Protein AF-A0A349XXJ2-F1 (afdb_monomer_lite)

Secondary structure (DSSP, 8-state):
--EEEE-SSSEEPPPB--SS-EEEEEE-SSSS-EEEEEEESSTTSPPEEEEEEETTTBSEEEE---SEEEEEEE---TT--EEEEE--

Radius of gyration: 12.18 Å; chains: 1; bounding box: 28×25×31 Å

pLDDT: mean 93.19, std 5.53, range [70.81, 98.31]

Structure (mmCIF, N/CA/C/O backbone):
data_AF-A0A349XXJ2-F1
#
_entry.id   AF-A0A349XXJ2-F1
#
loop_
_atom_site.group_PDB
_atom_site.id
_atom_site.type_symbol
_atom_site.label_atom_id
_atom_site.label_alt_id
_atom_site.label_comp_id
_atom_site.label_asym_id
_atom_site.label_entity_id
_atom_site.label_seq_id
_atom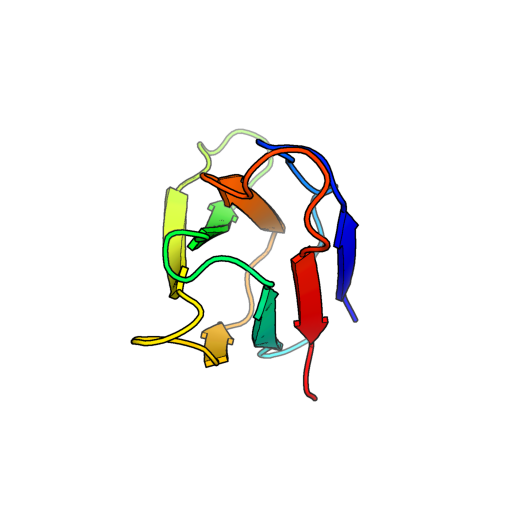_site.pdbx_PDB_ins_code
_atom_site.Cartn_x
_atom_site.Cartn_y
_atom_site.Cartn_z
_atom_site.occupancy
_atom_site.B_iso_or_equiv
_atom_site.auth_seq_id
_atom_site.auth_comp_id
_atom_site.auth_asym_id
_atom_site.auth_atom_id
_atom_site.pdbx_PDB_model_num
ATOM 1 N N . MET A 1 1 ? -14.384 -1.315 -2.036 1.00 73.44 1 MET A N 1
ATOM 2 C CA . MET A 1 1 ? -13.408 -2.015 -2.893 1.00 73.44 1 MET A CA 1
ATOM 3 C C . MET A 1 1 ? -12.476 -0.975 -3.497 1.00 73.44 1 MET A C 1
ATOM 5 O O . MET A 1 1 ? -12.977 -0.017 -4.075 1.00 73.44 1 MET A O 1
ATOM 9 N N . ILE A 1 2 ? -11.162 -1.098 -3.295 1.00 87.56 2 ILE A N 1
ATOM 10 C CA . ILE A 1 2 ? -10.168 -0.152 -3.829 1.00 87.56 2 ILE A CA 1
ATOM 11 C C . ILE A 1 2 ? -9.523 -0.728 -5.094 1.00 87.56 2 ILE A C 1
ATOM 13 O O . ILE A 1 2 ? -9.236 -1.923 -5.163 1.00 87.56 2 ILE A O 1
ATOM 17 N N . ARG A 1 3 ? -9.287 0.131 -6.090 1.00 91.94 3 ARG A N 1
ATOM 18 C CA . ARG A 1 3 ? -8.451 -0.163 -7.256 1.00 91.94 3 ARG A CA 1
ATOM 19 C C . ARG A 1 3 ? -7.598 1.058 -7.572 1.00 91.94 3 ARG A C 1
ATOM 21 O O . ARG A 1 3 ? -8.117 2.162 -7.699 1.00 91.94 3 ARG A O 1
ATOM 28 N N . LEU A 1 4 ? -6.300 0.841 -7.707 1.00 92.19 4 LEU A N 1
ATOM 29 C CA . LEU A 1 4 ? -5.308 1.833 -8.087 1.00 92.19 4 LEU A CA 1
ATOM 30 C C . LEU A 1 4 ? -4.604 1.340 -9.346 1.00 92.19 4 LEU A C 1
ATOM 32 O O . LEU A 1 4 ? -4.122 0.212 -9.381 1.00 92.19 4 LEU A O 1
ATOM 36 N N . THR A 1 5 ? -4.530 2.201 -10.355 1.00 94.12 5 THR A N 1
ATOM 37 C CA . THR A 1 5 ? -3.718 2.000 -11.556 1.00 94.12 5 THR A CA 1
ATOM 38 C C . THR A 1 5 ? -2.956 3.292 -11.808 1.00 94.12 5 THR A C 1
ATOM 40 O O . THR A 1 5 ? -3.567 4.354 -11.901 1.00 94.12 5 THR A O 1
ATOM 43 N N . THR A 1 6 ? -1.631 3.222 -11.882 1.00 92.75 6 THR A N 1
ATOM 44 C CA . THR A 1 6 ? -0.779 4.397 -12.102 1.00 92.75 6 THR A CA 1
ATOM 45 C C . THR A 1 6 ? 0.469 4.025 -12.892 1.00 92.75 6 THR A C 1
ATOM 47 O O . THR A 1 6 ? 0.913 2.880 -12.867 1.00 92.75 6 THR A O 1
ATOM 50 N N . ASN A 1 7 ? 1.035 4.997 -13.598 1.00 92.81 7 ASN A N 1
ATOM 51 C CA . ASN A 1 7 ? 2.346 4.913 -14.242 1.00 92.81 7 ASN A CA 1
ATOM 52 C C . ASN A 1 7 ? 3.345 5.947 -13.694 1.00 92.81 7 ASN A C 1
ATOM 54 O O . ASN A 1 7 ? 4.445 6.097 -14.231 1.00 92.81 7 ASN A O 1
ATOM 58 N N . VAL A 1 8 ? 2.939 6.673 -12.649 1.00 91.56 8 VAL A N 1
ATOM 59 C CA . VAL A 1 8 ? 3.751 7.684 -11.972 1.00 91.56 8 VAL A CA 1
ATOM 60 C C . VAL A 1 8 ? 4.712 6.992 -11.012 1.00 91.56 8 VAL A C 1
ATOM 62 O O . VAL A 1 8 ? 4.390 5.937 -10.461 1.00 91.56 8 VAL A O 1
ATOM 65 N N . GLU A 1 9 ? 5.882 7.592 -10.810 1.00 89.62 9 GLU A N 1
ATOM 66 C CA . GLU A 1 9 ? 6.939 7.035 -9.963 1.00 89.62 9 GLU A CA 1
ATOM 67 C C . GLU A 1 9 ? 6.576 6.948 -8.488 1.00 89.62 9 GLU A C 1
ATOM 69 O O . GLU A 1 9 ? 6.812 5.929 -7.828 1.00 89.62 9 GLU A O 1
ATOM 74 N N . THR A 1 10 ? 5.952 8.012 -8.000 1.00 92.12 10 THR A N 1
ATOM 75 C CA . THR A 1 10 ? 5.353 8.087 -6.679 1.00 92.12 10 THR A CA 1
ATOM 76 C C . THR A 1 10 ? 3.900 8.496 -6.828 1.00 92.12 10 THR A C 1
ATOM 78 O O . THR A 1 10 ? 3.546 9.349 -7.643 1.00 92.12 10 THR A O 1
ATOM 81 N N . PHE A 1 11 ? 3.025 7.848 -6.070 1.00 93.81 11 PHE A N 1
ATOM 82 C CA . PHE A 1 11 ? 1.601 8.148 -6.115 1.00 93.81 11 PHE A CA 1
ATOM 83 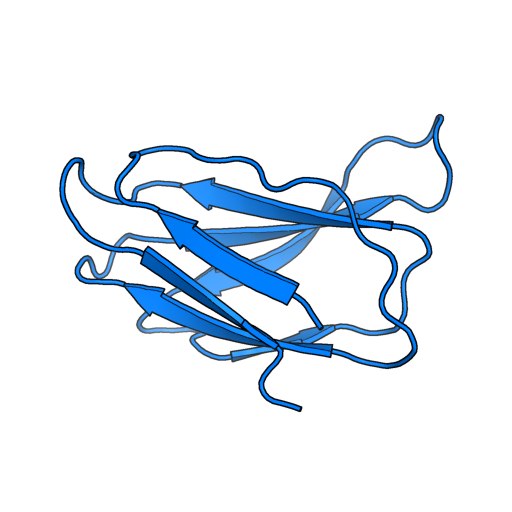C C . PHE A 1 11 ? 0.971 7.893 -4.757 1.00 93.81 11 PHE A C 1
ATOM 85 O O . PHE A 1 11 ? 1.231 6.866 -4.133 1.00 93.81 11 PHE A O 1
ATOM 92 N N . GLU A 1 12 ? 0.106 8.804 -4.331 1.00 96.19 12 GLU A N 1
ATOM 93 C CA . GLU A 1 12 ? -0.716 8.647 -3.139 1.00 96.19 12 GLU A CA 1
ATOM 94 C C . GLU A 1 12 ? -2.186 8.526 -3.552 1.00 96.19 12 GLU A C 1
ATOM 96 O O . GLU A 1 12 ? -2.703 9.360 -4.296 1.00 96.19 12 GLU A O 1
ATOM 101 N N . SER A 1 13 ? -2.867 7.479 -3.085 1.00 95.56 13 SER A N 1
ATOM 102 C CA . SER A 1 13 ? -4.299 7.315 -3.334 1.00 95.56 13 SER A CA 1
ATOM 103 C C . SER A 1 13 ? -5.136 8.253 -2.471 1.00 95.56 13 SER A C 1
ATOM 105 O O . SER A 1 13 ? -4.739 8.642 -1.374 1.00 95.56 13 SER A O 1
ATOM 107 N N . ALA A 1 14 ? -6.378 8.498 -2.894 1.00 94.88 14 ALA A N 1
ATOM 108 C CA . ALA A 1 14 ? -7.394 8.980 -1.967 1.00 94.88 14 ALA A CA 1
ATOM 109 C C . ALA A 1 14 ? -7.529 8.011 -0.778 1.00 94.88 14 ALA A C 1
ATOM 111 O O . ALA A 1 14 ? -7.349 6.794 -0.925 1.00 94.88 14 ALA A O 1
ATOM 112 N N . ALA A 1 15 ? -7.846 8.558 0.394 1.00 95.56 15 ALA A N 1
ATOM 113 C CA . ALA A 1 15 ? -8.133 7.747 1.564 1.00 95.56 15 ALA A CA 1
ATOM 114 C C . ALA A 1 15 ? -9.457 6.987 1.385 1.00 95.56 15 ALA A C 1
ATOM 116 O O . ALA A 1 15 ? -10.408 7.521 0.812 1.00 95.56 15 ALA A O 1
ATOM 117 N N . TRP A 1 16 ? -9.542 5.767 1.912 1.00 95.31 16 TRP A N 1
ATOM 118 C CA . TRP A 1 16 ? -10.782 4.991 1.948 1.00 95.31 16 TRP A CA 1
ATOM 119 C C . TRP A 1 16 ? -10.963 4.277 3.287 1.00 95.31 16 TRP A C 1
ATOM 121 O O . TRP A 1 16 ? -10.005 4.031 4.019 1.00 95.31 16 TRP A O 1
ATOM 131 N N . THR A 1 17 ? -12.206 3.912 3.588 1.00 94.62 17 THR A N 1
ATOM 132 C CA . THR A 1 17 ? -12.559 3.081 4.743 1.00 94.62 17 THR A CA 1
ATOM 133 C C . THR A 1 17 ? -13.014 1.715 4.227 1.00 94.62 17 THR A C 1
ATOM 135 O O . THR A 1 17 ? -14.032 1.648 3.532 1.00 94.62 17 THR A O 1
ATOM 138 N N . PRO A 1 18 ? -12.276 0.624 4.486 1.00 92.69 18 PRO A N 1
ATOM 139 C CA . PRO A 1 18 ? -12.726 -0.714 4.120 1.00 92.69 18 PRO A CA 1
ATOM 140 C C . PRO A 1 18 ? -13.947 -1.127 4.961 1.00 92.69 18 PRO A C 1
ATOM 142 O O . PRO A 1 18 ? -14.060 -0.783 6.141 1.00 92.69 18 PRO A O 1
ATOM 145 N N . ALA A 1 19 ? -14.885 -1.848 4.340 1.00 92.00 19 ALA A N 1
ATOM 146 C CA . ALA A 1 19 ? -16.092 -2.327 5.018 1.00 92.00 19 ALA A CA 1
ATOM 147 C C . ALA A 1 19 ? -15.770 -3.443 6.025 1.00 92.00 19 ALA A C 1
ATOM 149 O O . ALA A 1 19 ? -16.295 -3.421 7.139 1.00 92.00 19 ALA A O 1
ATOM 150 N N . ASP A 1 20 ? -14.841 -4.325 5.654 1.00 91.69 20 ASP A N 1
ATOM 151 C CA . ASP A 1 20 ? -14.332 -5.457 6.429 1.00 91.69 20 ASP A CA 1
ATOM 152 C C . ASP A 1 20 ? -12.804 -5.546 6.280 1.00 91.69 20 ASP A C 1
ATOM 154 O O . ASP A 1 20 ? -12.135 -4.546 6.013 1.00 91.69 20 ASP A O 1
ATOM 158 N N . GLU A 1 21 ? -12.227 -6.721 6.502 1.00 93.69 21 GLU A N 1
ATOM 159 C CA . GLU A 1 21 ? -10.847 -7.003 6.120 1.00 93.69 21 GLU A CA 1
ATOM 160 C C . GLU A 1 21 ? -10.651 -6.923 4.595 1.00 93.69 21 GLU A C 1
ATOM 162 O O . GLU A 1 21 ? -11.512 -7.337 3.822 1.00 93.69 21 GLU A O 1
ATOM 167 N N . SER A 1 22 ? -9.510 -6.379 4.166 1.00 93.31 22 SER A N 1
ATOM 168 C CA . SER A 1 22 ? -9.138 -6.228 2.753 1.00 93.31 22 SER A CA 1
ATOM 169 C C . SER A 1 22 ? -7.930 -7.099 2.423 1.00 93.31 22 SER A C 1
ATOM 171 O O . SER A 1 22 ? -6.972 -7.166 3.200 1.00 93.31 22 SER A O 1
ATOM 173 N N . TYR A 1 23 ? -7.932 -7.703 1.237 1.00 96.38 23 TYR A N 1
ATOM 174 C CA . TYR A 1 23 ? -6.806 -8.487 0.725 1.00 96.38 23 TYR A CA 1
ATOM 175 C C . TYR A 1 23 ? -6.183 -7.732 -0.436 1.00 96.38 23 TYR A C 1
ATOM 177 O O . TYR A 1 23 ? -6.626 -7.841 -1.572 1.00 96.38 23 TYR A O 1
ATOM 185 N N . LEU A 1 24 ? -5.175 -6.915 -0.160 1.00 97.06 24 LEU A N 1
ATOM 186 C CA . LEU A 1 24 ? -4.581 -6.073 -1.190 1.00 97.06 24 LEU A CA 1
ATOM 187 C C . LEU A 1 24 ? -3.537 -6.863 -1.968 1.00 97.06 24 LEU A C 1
ATOM 189 O O . LEU A 1 24 ? -2.643 -7.457 -1.366 1.00 97.06 24 LEU A O 1
ATOM 193 N N . GLN A 1 25 ? -3.629 -6.825 -3.293 1.00 97.44 25 GLN A N 1
ATOM 194 C CA . GLN A 1 25 ? -2.676 -7.448 -4.203 1.00 97.44 25 GLN A CA 1
ATOM 195 C C . GLN A 1 25 ? -1.991 -6.395 -5.073 1.00 97.44 25 GLN A C 1
ATOM 197 O O . GLN A 1 25 ? -2.649 -5.481 -5.564 1.00 97.44 25 GLN A O 1
ATOM 202 N N . ILE A 1 26 ? -0.679 -6.542 -5.283 1.00 96.12 26 ILE A N 1
ATOM 203 C CA . ILE A 1 26 ? 0.118 -5.711 -6.193 1.00 96.12 26 ILE A CA 1
ATOM 204 C C . ILE A 1 26 ? 0.454 -6.466 -7.484 1.00 96.12 26 ILE A C 1
ATOM 206 O O . ILE A 1 26 ? 0.862 -7.627 -7.467 1.00 96.12 26 ILE A O 1
ATOM 210 N N . ALA A 1 27 ? 0.367 -5.768 -8.613 1.00 95.38 27 ALA A N 1
ATOM 211 C CA . ALA A 1 27 ? 1.052 -6.131 -9.846 1.00 95.38 27 ALA A CA 1
ATOM 212 C C . ALA A 1 27 ? 1.791 -4.908 -10.392 1.00 95.38 27 ALA A C 1
ATOM 214 O O . ALA A 1 27 ? 1.186 -3.871 -10.645 1.00 95.38 27 ALA A O 1
ATOM 215 N N . ALA A 1 28 ? 3.096 -5.033 -10.593 1.00 93.75 28 ALA A N 1
ATOM 216 C CA . ALA A 1 28 ? 3.952 -3.987 -11.148 1.00 93.75 28 ALA A CA 1
ATOM 217 C C . ALA A 1 28 ? 4.872 -4.590 -12.214 1.00 93.75 28 ALA A C 1
ATOM 219 O O . ALA A 1 28 ? 4.996 -5.810 -12.272 1.00 93.75 28 ALA A O 1
ATOM 220 N N . THR A 1 29 ? 5.529 -3.771 -13.038 1.00 90.19 29 THR A N 1
ATOM 221 C CA . THR A 1 29 ? 6.529 -4.251 -14.017 1.00 90.19 29 THR A CA 1
ATOM 222 C C . THR A 1 29 ? 7.958 -4.242 -13.469 1.00 90.19 29 THR A C 1
ATOM 224 O O . THR A 1 29 ? 8.765 -5.070 -13.896 1.00 90.19 29 THR A O 1
ATOM 227 N N . SER A 1 30 ? 8.262 -3.406 -12.477 1.00 88.44 30 SER A N 1
ATOM 228 C CA . SER A 1 30 ? 9.549 -3.415 -11.778 1.00 88.44 30 SER A CA 1
ATOM 229 C C . SER A 1 30 ? 9.479 -4.328 -10.554 1.00 88.44 30 SER A C 1
ATOM 231 O O . SER A 1 30 ? 8.424 -4.528 -9.950 1.00 88.44 30 SER A O 1
ATOM 233 N N . ASP A 1 31 ? 10.607 -4.947 -10.232 1.00 88.00 31 ASP A N 1
ATOM 234 C CA . ASP A 1 31 ? 10.830 -5.731 -9.022 1.00 88.00 31 ASP A CA 1
ATOM 235 C C . ASP A 1 31 ? 11.074 -4.860 -7.785 1.00 88.00 31 ASP A C 1
ATOM 237 O O . ASP A 1 31 ? 10.819 -5.327 -6.685 1.00 88.00 31 ASP A O 1
ATOM 241 N N . GLN A 1 32 ? 11.501 -3.606 -7.965 1.00 88.81 32 GLN A N 1
ATOM 242 C CA . GLN A 1 32 ? 11.765 -2.642 -6.888 1.00 88.81 32 GLN A CA 1
ATOM 243 C C . GLN A 1 32 ? 10.512 -1.875 -6.439 1.00 88.81 32 GLN A C 1
ATOM 245 O O . GLN A 1 32 ? 10.552 -1.138 -5.448 1.00 88.81 32 GLN A O 1
ATOM 250 N N . THR A 1 33 ? 9.402 -2.004 -7.174 1.00 92.62 33 THR A N 1
ATOM 251 C CA . THR A 1 33 ? 8.162 -1.284 -6.871 1.00 92.62 33 THR A CA 1
ATOM 252 C C . THR A 1 33 ? 7.552 -1.779 -5.570 1.00 92.62 33 THR A C 1
ATOM 254 O O . THR A 1 33 ? 7.262 -2.968 -5.400 1.00 92.62 33 THR A O 1
ATOM 257 N N . THR A 1 34 ? 7.297 -0.830 -4.674 1.00 95.44 34 THR A N 1
ATOM 258 C CA . THR A 1 34 ? 6.613 -1.072 -3.407 1.00 95.44 34 THR A CA 1
ATOM 259 C C . THR A 1 34 ? 5.379 -0.199 -3.283 1.00 95.44 34 THR A C 1
ATOM 261 O O . THR A 1 34 ? 5.285 0.878 -3.876 1.00 95.44 34 THR A O 1
ATOM 264 N N . VAL A 1 35 ? 4.414 -0.674 -2.503 1.00 97.12 35 VAL A N 1
ATOM 265 C CA . VAL A 1 35 ? 3.247 0.113 -2.111 1.00 97.12 35 VAL A CA 1
ATOM 266 C C . VAL A 1 35 ? 3.075 -0.011 -0.613 1.00 97.12 35 VAL A C 1
ATOM 268 O O . VAL A 1 35 ? 2.804 -1.095 -0.104 1.00 97.12 35 VAL A O 1
ATOM 271 N N . ASP A 1 36 ? 3.206 1.098 0.097 1.00 97.75 36 ASP A N 1
ATOM 272 C CA . ASP A 1 36 ? 2.861 1.137 1.509 1.00 97.75 36 ASP A CA 1
ATOM 273 C C . ASP A 1 36 ? 1.351 1.245 1.664 1.00 97.75 36 ASP A C 1
ATOM 275 O O . ASP A 1 36 ? 0.706 2.120 1.081 1.00 97.75 36 ASP A O 1
ATOM 279 N N . VAL A 1 37 ? 0.802 0.384 2.510 1.00 97.62 37 VAL A N 1
ATOM 280 C CA . VAL A 1 37 ? -0.534 0.543 3.065 1.00 97.62 37 VAL A CA 1
ATOM 281 C C . VAL A 1 37 ? -0.381 1.353 4.335 1.00 97.62 37 VAL A C 1
ATOM 283 O O . VAL A 1 37 ? 0.210 0.891 5.314 1.00 97.62 37 VAL A O 1
ATOM 286 N N . GLN A 1 38 ? -0.905 2.570 4.322 1.00 98.31 38 GLN A N 1
ATOM 287 C CA . GLN A 1 38 ? -0.889 3.441 5.484 1.00 98.31 38 GLN A CA 1
ATOM 288 C C . GLN A 1 38 ? -2.275 3.523 6.101 1.00 98.31 38 GLN A C 1
ATOM 290 O O . GLN A 1 38 ? -3.272 3.559 5.385 1.00 98.31 38 GLN A O 1
ATOM 295 N N . ALA A 1 39 ? -2.327 3.583 7.426 1.00 97.69 39 ALA A N 1
ATOM 296 C CA . ALA A 1 39 ? -3.549 3.720 8.194 1.00 97.69 39 ALA A CA 1
ATOM 297 C C . ALA A 1 39 ? -3.490 4.943 9.110 1.00 97.69 39 ALA A C 1
ATOM 299 O O . ALA A 1 39 ? -2.415 5.375 9.531 1.00 97.69 39 ALA A O 1
ATOM 300 N N . ARG A 1 40 ? -4.664 5.468 9.452 1.00 97.31 40 ARG A N 1
ATOM 301 C CA . ARG A 1 40 ? -4.853 6.403 10.565 1.00 97.31 40 ARG A CA 1
ATOM 302 C C . ARG A 1 40 ? -6.179 6.113 11.263 1.00 97.31 40 ARG A C 1
ATOM 304 O O . ARG A 1 40 ? -7.118 5.611 10.644 1.00 97.31 40 ARG A O 1
ATOM 311 N N . VAL A 1 41 ? -6.252 6.429 12.553 1.00 95.12 41 VAL A N 1
ATOM 312 C CA . VAL A 1 41 ? -7.427 6.132 13.395 1.00 95.12 41 VAL A CA 1
ATOM 313 C C . VAL A 1 41 ? -8.438 7.281 13.470 1.00 95.12 41 VAL A C 1
ATOM 315 O O . VAL A 1 41 ? -9.596 7.052 13.802 1.00 95.12 41 VAL A O 1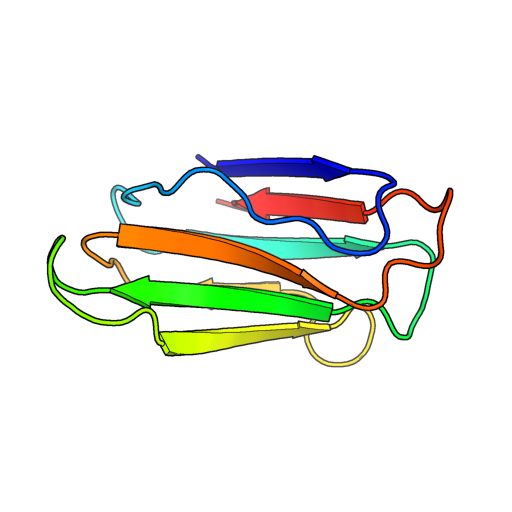
ATOM 318 N N . SER A 1 42 ? -8.021 8.501 13.133 1.00 94.56 42 SER A N 1
ATOM 319 C CA . SER A 1 42 ? -8.855 9.707 13.056 1.00 94.56 42 SER A CA 1
ATOM 320 C C . SER A 1 42 ? -8.270 10.679 12.027 1.00 94.56 42 SER A C 1
ATOM 322 O O . SER A 1 42 ? -7.177 10.450 11.506 1.00 94.56 42 SER A O 1
ATOM 324 N N . THR A 1 43 ? -8.980 11.765 11.713 1.00 92.31 43 THR A N 1
ATOM 325 C CA . THR A 1 43 ? -8.509 12.783 10.757 1.00 92.31 43 THR A CA 1
ATOM 326 C C . THR A 1 43 ? -7.257 13.518 11.222 1.00 92.31 43 THR A C 1
ATOM 328 O O . THR A 1 43 ? -6.448 13.898 10.377 1.00 92.31 43 THR A O 1
ATOM 331 N N . ASP A 1 44 ? -7.086 13.655 12.536 1.00 95.06 44 ASP A N 1
ATOM 332 C CA . ASP A 1 44 ? -5.994 14.415 13.156 1.00 95.06 44 ASP A CA 1
ATOM 333 C C . ASP A 1 44 ? -4.788 13.527 13.502 1.00 95.06 44 ASP A C 1
ATOM 335 O O . ASP A 1 44 ? -3.716 14.019 13.848 1.00 95.06 44 ASP A O 1
ATOM 339 N N . ALA A 1 45 ? -4.950 12.204 13.408 1.00 96.38 45 ALA A N 1
ATOM 340 C CA . ALA A 1 45 ? -3.869 11.254 13.611 1.00 96.38 45 ALA A CA 1
ATOM 341 C C . ALA A 1 45 ? -2.918 11.224 12.404 1.00 96.38 45 ALA A C 1
ATOM 343 O O . ALA A 1 45 ? -3.337 11.308 11.245 1.00 96.38 45 ALA A O 1
ATOM 344 N N . ALA A 1 46 ? -1.628 11.030 12.684 1.00 97.25 46 ALA A N 1
ATOM 345 C CA . ALA A 1 46 ? -0.625 10.808 11.652 1.00 97.25 46 ALA A CA 1
ATOM 346 C C . ALA A 1 46 ? -0.883 9.496 10.891 1.00 97.25 46 ALA A C 1
ATOM 348 O O . ALA A 1 46 ? -1.390 8.518 11.446 1.00 97.25 46 ALA A O 1
ATOM 349 N N . TRP A 1 47 ? -0.489 9.472 9.618 1.00 97.94 47 TRP A N 1
ATOM 350 C CA . TRP A 1 47 ? -0.472 8.255 8.813 1.00 97.94 47 TRP A CA 1
ATOM 351 C C . TRP A 1 47 ? 0.690 7.355 9.223 1.00 97.94 47 TRP A C 1
ATOM 353 O O . TRP A 1 47 ? 1.827 7.813 9.328 1.00 97.94 47 TRP A O 1
ATOM 363 N N . VAL A 1 48 ? 0.411 6.067 9.402 1.00 97.94 48 VAL A N 1
ATOM 364 C CA . VAL A 1 48 ? 1.407 5.058 9.776 1.00 97.94 48 VAL A CA 1
ATOM 365 C C . VAL A 1 48 ? 1.352 3.902 8.790 1.00 97.94 48 VAL A C 1
ATOM 367 O O . VAL A 1 48 ? 0.273 3.391 8.501 1.00 97.94 48 VAL A O 1
ATOM 370 N N . THR A 1 49 ? 2.506 3.473 8.277 1.00 98.06 49 THR A N 1
ATOM 371 C CA . THR A 1 49 ? 2.600 2.272 7.436 1.00 98.06 49 THR A CA 1
ATOM 372 C C . THR A 1 49 ? 2.309 1.031 8.277 1.00 98.06 49 THR A C 1
ATOM 374 O O . THR A 1 49 ? 3.016 0.749 9.240 1.00 98.06 49 THR A O 1
ATOM 377 N N . VAL A 1 50 ? 1.262 0.292 7.906 1.00 97.38 50 VAL A N 1
ATOM 378 C CA . VAL A 1 50 ? 0.838 -0.950 8.578 1.00 97.38 50 VAL A CA 1
ATOM 379 C C . VAL A 1 50 ? 1.227 -2.202 7.794 1.00 97.38 50 VAL A C 1
ATOM 381 O O . VAL A 1 50 ? 1.318 -3.282 8.367 1.00 97.38 50 VAL A O 1
ATOM 384 N N . ALA A 1 51 ? 1.477 -2.060 6.492 1.00 97.44 51 ALA A N 1
ATOM 385 C CA . ALA A 1 51 ? 2.017 -3.107 5.636 1.00 97.44 51 ALA A CA 1
ATOM 386 C C . ALA A 1 51 ? 2.706 -2.485 4.418 1.00 97.44 51 ALA A C 1
ATOM 388 O O . ALA A 1 51 ? 2.369 -1.374 4.011 1.00 97.44 51 ALA A O 1
ATOM 389 N N . THR A 1 52 ? 3.607 -3.233 3.791 1.00 97.81 52 THR A N 1
ATOM 390 C CA . THR A 1 52 ? 4.209 -2.859 2.510 1.00 97.81 52 THR A CA 1
ATOM 391 C C . THR A 1 52 ? 4.039 -4.020 1.542 1.00 97.81 52 THR A C 1
ATOM 393 O O . THR A 1 52 ? 4.494 -5.132 1.810 1.00 97.81 52 THR A O 1
ATOM 396 N N . LEU A 1 53 ? 3.375 -3.759 0.417 1.00 97.44 53 LEU A N 1
ATOM 397 C CA . LEU A 1 53 ? 3.360 -4.664 -0.718 1.00 97.44 53 LEU A CA 1
ATOM 398 C C . LEU A 1 53 ? 4.664 -4.512 -1.491 1.00 97.44 53 LEU A C 1
ATOM 400 O O . LEU A 1 53 ? 5.133 -3.401 -1.741 1.00 97.44 53 LEU A O 1
ATOM 404 N N . HIS A 1 54 ? 5.212 -5.639 -1.914 1.00 95.12 54 HIS A N 1
ATOM 405 C CA . HIS A 1 54 ? 6.376 -5.705 -2.779 1.00 95.12 54 HIS A CA 1
ATOM 406 C C . HIS A 1 54 ? 6.136 -6.810 -3.795 1.00 95.12 54 HIS A C 1
ATOM 408 O O . HIS A 1 54 ? 5.817 -7.935 -3.415 1.00 95.12 54 HIS A O 1
ATOM 414 N N . ARG A 1 55 ? 6.318 -6.513 -5.084 1.00 88.69 55 ARG A N 1
ATOM 415 C CA . ARG A 1 55 ? 5.917 -7.415 -6.174 1.00 88.69 55 ARG A CA 1
ATOM 416 C C . ARG A 1 55 ? 6.420 -8.855 -6.009 1.00 88.69 55 ARG A C 1
ATOM 418 O O . ARG A 1 55 ? 5.683 -9.784 -6.312 1.00 88.69 55 ARG A O 1
ATOM 425 N N . ILE A 1 56 ? 7.672 -9.03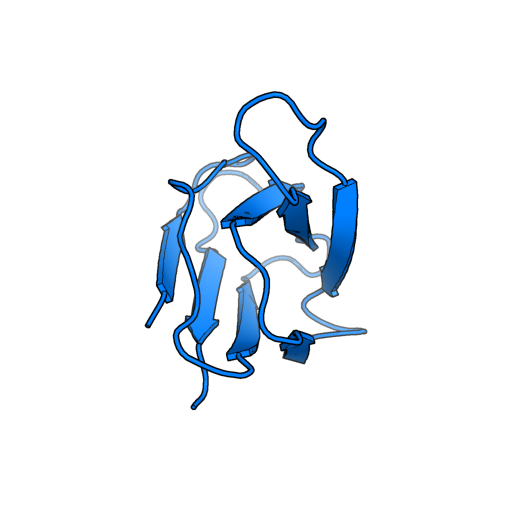0 -5.584 1.00 90.50 56 ILE A N 1
ATOM 426 C CA . ILE A 1 56 ? 8.294 -10.359 -5.459 1.00 90.50 56 ILE A CA 1
ATOM 427 C C . ILE A 1 56 ? 8.075 -10.977 -4.071 1.00 90.50 56 ILE A C 1
ATOM 429 O O . ILE A 1 56 ? 7.522 -12.065 -3.970 1.00 90.50 56 ILE A O 1
ATOM 433 N N . SER A 1 57 ? 8.518 -10.310 -3.003 1.00 94.75 57 SER A N 1
ATOM 434 C CA . SER A 1 57 ? 8.526 -10.878 -1.649 1.00 94.75 57 SER A CA 1
ATOM 435 C C . SER A 1 57 ? 7.169 -10.879 -0.944 1.00 94.75 57 SER A C 1
ATOM 437 O O . SER A 1 57 ? 6.883 -11.819 -0.208 1.00 94.75 57 SER A O 1
ATOM 439 N N . THR A 1 58 ? 6.331 -9.862 -1.171 1.00 96.50 58 THR A N 1
ATOM 440 C CA . THR A 1 58 ? 5.043 -9.697 -0.477 1.00 96.50 58 THR A CA 1
ATOM 441 C C . THR A 1 58 ? 3.970 -9.195 -1.454 1.00 96.50 58 THR A C 1
ATOM 443 O O . THR A 1 58 ? 3.545 -8.037 -1.374 1.00 96.50 58 THR A O 1
ATOM 446 N N . PRO A 1 59 ? 3.544 -10.029 -2.424 1.00 95.75 59 PRO A N 1
ATOM 447 C CA . PRO A 1 59 ? 2.631 -9.605 -3.486 1.00 95.75 59 PRO A CA 1
ATOM 448 C C . PRO A 1 59 ? 1.186 -9.414 -3.011 1.00 95.75 59 PRO A C 1
ATOM 450 O O . PRO A 1 59 ? 0.405 -8.743 -3.684 1.00 95.75 59 PRO A O 1
ATOM 453 N N . ILE A 1 60 ? 0.817 -10.020 -1.880 1.00 97.31 60 ILE A N 1
ATOM 454 C CA . ILE A 1 60 ? -0.520 -9.943 -1.293 1.00 97.31 60 ILE A CA 1
ATOM 455 C C . ILE A 1 60 ? -0.376 -9.706 0.208 1.00 97.31 60 ILE A C 1
ATOM 457 O O . ILE A 1 60 ? 0.437 -10.360 0.863 1.00 97.31 60 ILE A O 1
ATOM 461 N N . VAL A 1 61 ? -1.174 -8.792 0.758 1.00 96.94 61 VAL A N 1
ATOM 462 C CA . VAL A 1 61 ? -1.254 -8.526 2.200 1.00 96.94 61 VAL A CA 1
ATOM 463 C C . VAL A 1 61 ? -2.702 -8.545 2.669 1.00 96.94 61 VAL A C 1
ATOM 465 O O . VAL A 1 61 ? -3.597 -8.032 1.999 1.00 96.94 61 VAL A O 1
ATOM 468 N N . ARG A 1 62 ? -2.927 -9.111 3.854 1.00 96.56 62 ARG A N 1
ATOM 469 C CA . ARG A 1 62 ? -4.207 -9.028 4.559 1.00 96.56 62 ARG A CA 1
ATOM 470 C C . ARG A 1 62 ? -4.178 -7.824 5.490 1.00 96.56 62 ARG A C 1
ATOM 472 O O . ARG A 1 62 ? -3.285 -7.720 6.328 1.00 96.56 62 ARG A O 1
ATOM 479 N N . ILE A 1 63 ? -5.169 -6.952 5.370 1.00 95.69 63 ILE A N 1
ATOM 480 C CA . ILE A 1 63 ? -5.306 -5.739 6.172 1.00 95.69 63 ILE A CA 1
ATOM 481 C C . ILE A 1 63 ? -6.600 -5.832 6.969 1.00 95.69 63 ILE A C 1
ATOM 483 O O . ILE A 1 63 ? -7.677 -6.019 6.405 1.00 95.69 63 ILE A O 1
ATOM 487 N N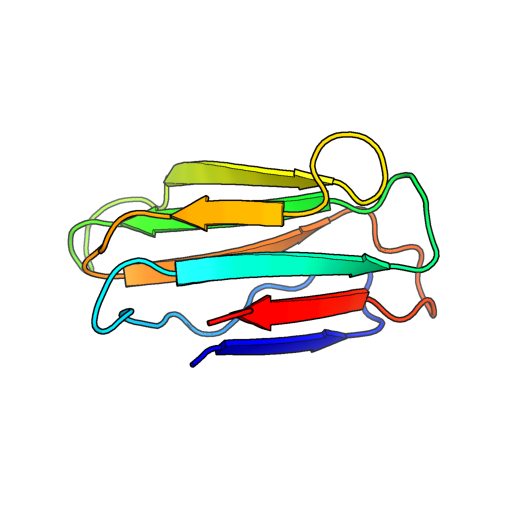 . ALA A 1 64 ? -6.492 -5.706 8.290 1.00 93.38 64 ALA A N 1
ATOM 488 C CA . ALA A 1 64 ? -7.660 -5.613 9.155 1.00 93.38 64 ALA A CA 1
ATOM 489 C C . ALA A 1 64 ? -8.478 -4.353 8.835 1.00 93.38 64 ALA A C 1
ATOM 491 O O . ALA A 1 64 ? -7.986 -3.399 8.232 1.00 93.38 64 ALA A O 1
ATOM 492 N N . LYS A 1 65 ? -9.728 -4.320 9.289 1.00 93.25 65 LYS A N 1
ATOM 493 C CA . LYS A 1 65 ? -10.561 -3.127 9.162 1.00 93.25 65 LYS A CA 1
ATOM 494 C C . LYS A 1 65 ? -9.921 -1.942 9.898 1.00 93.25 65 LYS A C 1
ATOM 496 O O . LYS A 1 65 ? -9.666 -2.019 11.098 1.00 93.25 65 LYS A O 1
ATOM 501 N N . PHE A 1 66 ? -9.720 -0.834 9.185 1.00 94.50 66 PHE A N 1
ATOM 502 C CA . PHE A 1 66 ? -9.226 0.433 9.735 1.00 94.50 66 PHE A CA 1
ATOM 503 C C . PHE A 1 66 ? -10.198 1.582 9.434 1.00 94.50 66 PHE A C 1
ATOM 505 O O . PHE A 1 66 ? -10.871 1.546 8.405 1.00 94.50 66 PHE A O 1
ATOM 512 N N . PRO A 1 67 ? -10.255 2.638 10.272 1.00 95.38 67 PRO A N 1
ATOM 513 C CA . PRO A 1 67 ? -11.090 3.811 10.001 1.00 95.38 67 PRO A CA 1
ATOM 514 C C . PRO A 1 67 ? -10.706 4.538 8.710 1.00 95.38 67 PRO A C 1
ATOM 516 O O . PRO A 1 67 ? -11.559 5.093 8.020 1.00 95.38 67 PRO A O 1
ATOM 519 N N . SER A 1 68 ? -9.418 4.560 8.375 1.00 96.62 68 SER A N 1
ATOM 520 C CA . SER A 1 68 ? -8.910 5.172 7.152 1.00 96.62 68 SER A CA 1
ATOM 521 C C . SER A 1 68 ? -7.633 4.480 6.706 1.00 96.62 68 SER A C 1
ATOM 523 O O . SER A 1 68 ? -6.704 4.323 7.499 1.00 96.62 68 SER A O 1
ATOM 525 N N . LEU A 1 69 ? -7.587 4.126 5.427 1.00 97.25 69 LEU A N 1
ATOM 526 C CA . LEU A 1 69 ? -6.428 3.603 4.722 1.00 97.25 69 LEU A CA 1
ATOM 527 C C . LEU A 1 69 ? -6.071 4.508 3.539 1.00 97.25 69 LEU A C 1
ATOM 529 O O . LEU A 1 69 ? -6.949 5.165 2.982 1.00 97.25 69 LEU A O 1
ATOM 533 N N . ARG A 1 70 ? -4.796 4.524 3.144 1.00 97.00 70 ARG A N 1
ATOM 534 C CA . ARG A 1 70 ? -4.320 5.052 1.856 1.00 97.00 70 ARG A CA 1
ATOM 535 C C . ARG A 1 70 ? -3.186 4.181 1.307 1.00 97.00 70 ARG A C 1
ATOM 537 O O . ARG A 1 70 ? -2.507 3.495 2.073 1.00 97.00 70 ARG A O 1
ATOM 544 N N . LEU A 1 71 ? -2.973 4.225 -0.005 1.00 97.44 71 LEU A N 1
ATOM 545 C CA . LEU A 1 71 ? -1.854 3.571 -0.681 1.00 97.44 71 LEU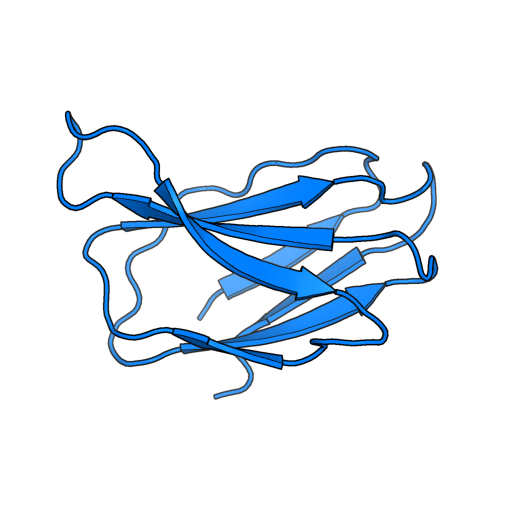 A CA 1
ATOM 546 C C . LEU A 1 71 ? -0.807 4.612 -1.059 1.00 97.44 71 LEU A C 1
ATOM 548 O O . LEU A 1 71 ? -1.155 5.645 -1.630 1.00 97.44 71 LEU A O 1
ATOM 552 N N . VAL A 1 72 ? 0.461 4.311 -0.792 1.00 96.94 72 VAL A N 1
ATOM 553 C CA . VAL A 1 72 ? 1.601 5.129 -1.221 1.00 96.94 72 VAL A CA 1
ATOM 554 C C . VAL A 1 72 ? 2.531 4.274 -2.073 1.00 96.94 72 VAL A C 1
ATOM 556 O O . VAL A 1 72 ? 3.276 3.441 -1.559 1.00 96.94 72 VAL A O 1
ATOM 559 N N . ALA A 1 73 ? 2.473 4.471 -3.386 1.00 94.56 73 ALA A N 1
ATOM 560 C CA . ALA A 1 73 ? 3.362 3.832 -4.344 1.00 94.56 73 ALA A CA 1
ATOM 561 C C . ALA A 1 73 ? 4.741 4.496 -4.341 1.00 94.56 73 ALA A C 1
ATOM 563 O O . ALA A 1 73 ? 4.845 5.726 -4.339 1.00 94.56 73 ALA A O 1
ATOM 564 N N . ARG A 1 74 ? 5.792 3.674 -4.363 1.00 93.06 74 ARG A N 1
ATOM 565 C CA . ARG A 1 74 ? 7.197 4.094 -4.394 1.00 93.06 74 ARG A CA 1
ATOM 566 C C . ARG A 1 74 ? 7.980 3.229 -5.379 1.00 93.06 74 ARG A C 1
ATOM 568 O O . ARG A 1 74 ? 7.685 2.043 -5.541 1.00 93.06 74 ARG A O 1
ATOM 575 N N . ASN A 1 75 ? 9.006 3.812 -5.998 1.00 89.69 75 ASN A N 1
ATOM 576 C CA . ASN A 1 75 ? 9.906 3.129 -6.935 1.00 89.69 75 ASN A CA 1
ATOM 577 C C . ASN A 1 75 ? 9.171 2.459 -8.114 1.00 89.69 75 ASN A C 1
ATOM 579 O O . ASN A 1 75 ? 9.583 1.404 -8.605 1.00 89.69 75 ASN A O 1
ATOM 583 N N . ASN A 1 76 ? 8.049 3.027 -8.559 1.00 87.75 76 ASN A N 1
ATOM 584 C CA . ASN A 1 76 ? 7.416 2.579 -9.791 1.00 87.75 76 ASN A CA 1
ATOM 585 C C . ASN A 1 76 ? 8.158 3.223 -10.967 1.00 87.75 76 ASN A C 1
ATOM 587 O O . ASN A 1 76 ? 7.828 4.334 -11.344 1.00 87.75 76 ASN A O 1
ATOM 591 N N . LEU A 1 77 ? 9.204 2.588 -11.505 1.00 82.38 77 LEU A N 1
ATOM 592 C CA . LEU A 1 77 ? 10.033 3.191 -12.563 1.00 82.38 77 LEU A CA 1
ATOM 593 C C . LEU A 1 77 ? 9.166 3.900 -13.619 1.00 82.38 77 LEU A C 1
ATOM 595 O O . LEU A 1 77 ? 8.265 3.283 -14.192 1.00 82.38 77 LEU A O 1
ATOM 599 N N . GLY A 1 78 ? 9.408 5.199 -13.826 1.00 73.38 78 GLY A N 1
ATOM 600 C CA . GLY A 1 78 ? 8.514 6.066 -14.595 1.00 73.38 78 GLY A CA 1
ATOM 601 C C . GLY A 1 78 ? 8.122 5.462 -15.946 1.00 73.38 78 GLY A C 1
ATOM 602 O O . GLY A 1 78 ? 8.975 5.015 -16.712 1.00 73.38 78 GLY A O 1
ATOM 603 N N . GLY A 1 79 ? 6.816 5.421 -16.225 1.00 72.62 79 GLY A N 1
ATOM 604 C CA . GLY A 1 79 ? 6.258 4.823 -17.444 1.00 72.62 79 GLY A CA 1
ATOM 605 C C . GLY A 1 79 ? 5.859 3.349 -17.315 1.00 72.62 79 GLY A C 1
ATOM 606 O O . GLY A 1 79 ? 5.181 2.829 -18.201 1.00 72.62 79 GLY A O 1
ATOM 607 N N . GLN A 1 80 ? 6.199 2.676 -16.213 1.00 86.94 80 GLN A N 1
ATOM 608 C CA . GLN A 1 80 ? 5.732 1.320 -15.931 1.00 86.94 80 GLN A CA 1
ATOM 609 C C . GLN A 1 80 ? 4.392 1.327 -15.198 1.00 86.94 80 GLN A C 1
ATOM 611 O O . GLN A 1 80 ? 4.147 2.150 -14.321 1.00 86.94 80 GLN A O 1
ATOM 616 N N . THR A 1 81 ? 3.504 0.402 -15.564 1.00 90.25 81 THR A N 1
ATOM 617 C CA . THR A 1 81 ? 2.177 0.317 -14.944 1.00 90.25 81 THR A CA 1
ATOM 618 C C . THR A 1 81 ? 2.250 -0.434 -13.616 1.00 90.25 81 THR A C 1
ATOM 620 O O . THR A 1 81 ? 2.672 -1.589 -13.565 1.00 90.25 81 THR A O 1
ATOM 623 N N . LEU A 1 82 ? 1.761 0.212 -12.563 1.00 94.25 82 LEU A N 1
ATOM 624 C CA . LEU A 1 82 ? 1.460 -0.361 -11.260 1.00 94.25 82 LEU A CA 1
ATOM 625 C C . LEU A 1 82 ? -0.056 -0.505 -11.114 1.00 94.25 82 LEU A C 1
ATOM 627 O O . LEU A 1 82 ? -0.806 0.441 -11.353 1.00 94.25 82 LEU A O 1
ATOM 631 N N . ASN A 1 83 ? -0.490 -1.675 -10.660 1.00 96.38 83 ASN A N 1
ATOM 632 C CA . ASN A 1 83 ? -1.855 -1.966 -10.255 1.00 96.38 83 ASN A CA 1
ATOM 633 C C . ASN A 1 83 ? -1.884 -2.460 -8.809 1.00 96.38 83 ASN A C 1
ATOM 635 O O . ASN A 1 83 ? -1.088 -3.320 -8.429 1.00 96.38 83 ASN A O 1
ATOM 639 N N . VAL A 1 84 ? -2.840 -1.959 -8.031 1.00 96.25 84 VAL A N 1
ATOM 640 C CA . VAL A 1 84 ? -3.202 -2.508 -6.721 1.00 96.25 84 VAL A CA 1
ATOM 641 C C . VAL A 1 84 ? -4.711 -2.647 -6.647 1.00 96.25 84 VAL A C 1
ATOM 643 O O . VAL A 1 84 ? -5.434 -1.730 -7.037 1.00 96.25 84 VAL A O 1
ATOM 646 N N . TRP A 1 85 ? -5.202 -3.779 -6.159 1.00 95.88 85 TRP A N 1
ATOM 647 C CA . TRP A 1 85 ? -6.634 -4.006 -5.989 1.00 95.88 85 TRP A CA 1
ATOM 648 C C . TRP A 1 85 ? -6.931 -4.802 -4.726 1.00 95.88 85 TRP A C 1
ATOM 650 O O . TRP A 1 85 ? -6.081 -5.534 -4.222 1.00 95.88 85 TRP A O 1
ATOM 660 N N . ASP A 1 86 ? -8.150 -4.628 -4.225 1.00 93.12 86 ASP A N 1
ATOM 661 C CA . ASP A 1 86 ? -8.736 -5.524 -3.233 1.00 93.12 86 ASP A CA 1
ATOM 662 C C . ASP A 1 86 ? -9.160 -6.827 -3.928 1.00 93.12 86 ASP A C 1
ATOM 664 O O . ASP A 1 86 ? -9.960 -6.799 -4.864 1.00 93.12 86 ASP A O 1
ATOM 668 N N . ASN A 1 87 ? -8.564 -7.942 -3.517 1.00 86.56 87 ASN A N 1
ATOM 669 C CA . ASN A 1 87 ? -8.718 -9.286 -4.071 1.00 86.56 87 ASN A CA 1
ATOM 670 C C . ASN A 1 87 ? -9.714 -10.124 -3.246 1.00 86.56 87 ASN A C 1
ATOM 672 O O . ASN A 1 87 ? -9.454 -11.293 -2.953 1.00 86.56 87 ASN A O 1
ATOM 676 N N . THR A 1 88 ? -10.798 -9.479 -2.815 1.00 70.81 88 THR A N 1
ATOM 677 C CA . THR A 1 88 ? -11.923 -10.066 -2.073 1.00 70.81 88 THR A CA 1
ATOM 678 C C . THR A 1 88 ? -12.938 -10.739 -2.986 1.00 70.81 88 THR A C 1
ATOM 680 O O . THR A 1 88 ? -13.127 -10.264 -4.131 1.00 70.81 88 THR A O 1
#

Sequence (88 aa):
MIRLTTNVETFESAAWTPADESYLQIAATSDQTTVDVQARVSTDAAWVTVATLHRISTPIVRIAKFPSLRLVARNNLGGQTLNVWDNT

Foldseek 3Di:
DDKDKDQDQKDKDDKDFDPFKFKKFKDWPDQAKKKFKWADQDPPGDTDGPDMDGVPPHRIDIGGGGRIIMIIIHRRPHRIMMMMDGPD